Protein AF-A0A520ZWE7-F1 (afdb_monomer_lite)

Foldseek 3Di:
DAFAKDKDKDWDWDPDWDQDPVRDTDIDIDIDMDIDTDDGDDDD

Structure (mmCIF, N/CA/C/O backbone):
data_AF-A0A520ZWE7-F1
#
_entry.id   AF-A0A520ZWE7-F1
#
loop_
_atom_site.group_PDB
_atom_site.id
_atom_site.type_symbol
_atom_site.label_atom_id
_atom_site.label_alt_id
_atom_site.label_comp_id
_atom_site.label_asym_id
_atom_site.label_entity_id
_atom_site.label_seq_id
_atom_site.pdbx_PDB_ins_code
_atom_site.Cartn_x
_atom_site.Cartn_y
_atom_site.Cartn_z
_atom_site.occupancy
_atom_site.B_iso_or_equiv
_atom_site.auth_seq_id
_atom_site.auth_comp_id
_atom_site.auth_asym_id
_atom_site.auth_atom_id
_atom_site.pdbx_PDB_model_num
ATOM 1 N N . PRO A 1 1 ? 7.747 9.770 -17.521 1.00 73.38 1 PRO A N 1
ATOM 2 C CA . PRO A 1 1 ? 8.752 9.649 -16.439 1.00 73.38 1 PRO A CA 1
ATOM 3 C C . PRO A 1 1 ? 10.096 9.313 -17.078 1.00 73.38 1 PRO A C 1
ATOM 5 O O . PRO A 1 1 ? 10.099 8.625 -18.095 1.00 73.38 1 PRO A O 1
ATOM 8 N N . LEU A 1 2 ? 11.199 9.835 -16.544 1.00 78.81 2 LEU A N 1
ATOM 9 C CA . LEU A 1 2 ? 12.529 9.365 -16.936 1.00 78.81 2 LEU A CA 1
ATOM 10 C C . LEU A 1 2 ? 12.786 7.981 -16.321 1.00 78.81 2 LEU A C 1
ATOM 12 O O . LEU A 1 2 ? 12.093 7.588 -15.374 1.00 78.81 2 LEU A O 1
ATOM 16 N N . GLY A 1 3 ? 13.757 7.256 -16.880 1.00 92.88 3 GLY A N 1
ATOM 17 C CA . GLY A 1 3 ? 14.155 5.950 -16.361 1.00 92.88 3 GLY A CA 1
ATOM 18 C C . GLY A 1 3 ? 14.632 6.032 -14.907 1.00 92.88 3 GLY A C 1
ATOM 19 O O . GLY A 1 3 ? 15.115 7.074 -14.460 1.00 92.88 3 GLY A O 1
ATOM 20 N N . GLY A 1 4 ? 14.467 4.941 -14.165 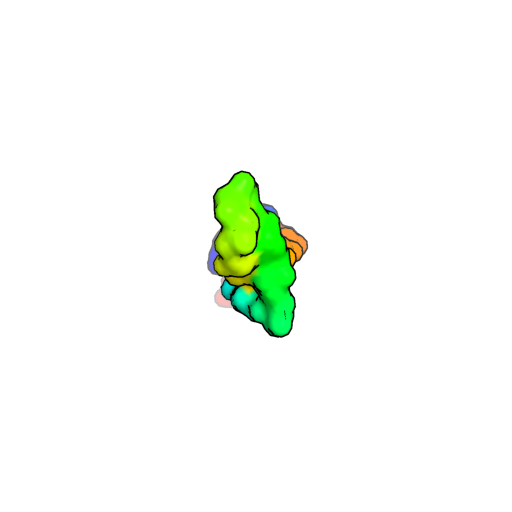1.00 90.94 4 GLY A N 1
ATOM 21 C CA . GLY A 1 4 ? 14.800 4.845 -12.745 1.00 90.94 4 GLY A CA 1
ATOM 22 C C . GLY A 1 4 ? 13.684 4.239 -11.894 1.00 90.94 4 GLY A C 1
ATOM 23 O O . GLY A 1 4 ? 12.689 3.721 -12.405 1.00 90.94 4 GLY A O 1
ATOM 24 N N . TRP A 1 5 ? 13.870 4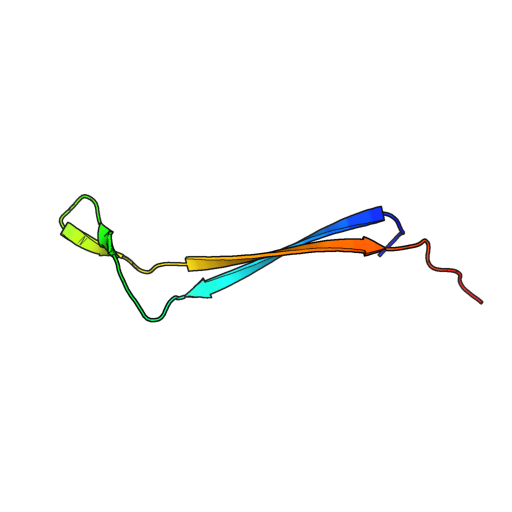.294 -10.575 1.00 93.00 5 TRP A N 1
ATOM 25 C CA . TRP A 1 5 ? 12.922 3.764 -9.596 1.00 93.00 5 TRP A CA 1
ATOM 26 C C . TRP A 1 5 ? 11.840 4.782 -9.243 1.00 93.00 5 TRP A C 1
ATOM 28 O O . TRP A 1 5 ? 12.141 5.921 -8.888 1.00 93.00 5 TRP A O 1
ATOM 38 N N . TRP A 1 6 ? 10.587 4.336 -9.282 1.00 91.94 6 TRP A N 1
ATOM 39 C CA . TRP A 1 6 ? 9.420 5.122 -8.899 1.00 91.94 6 TRP A CA 1
ATOM 40 C C . TRP A 1 6 ? 8.571 4.358 -7.882 1.00 91.94 6 TRP A C 1
ATOM 42 O O . TRP A 1 6 ? 8.375 3.146 -8.000 1.00 91.94 6 TRP A O 1
ATOM 52 N N . GLY A 1 7 ? 8.043 5.097 -6.905 1.00 89.81 7 GLY A N 1
ATOM 53 C CA . GLY A 1 7 ? 7.104 4.593 -5.910 1.00 89.81 7 GLY A CA 1
ATOM 54 C C . GLY A 1 7 ? 5.750 5.284 -6.026 1.00 89.81 7 GLY A C 1
ATOM 55 O O . GLY A 1 7 ? 5.687 6.505 -6.165 1.00 89.81 7 GLY A O 1
ATOM 56 N N . PHE A 1 8 ? 4.673 4.508 -5.938 1.00 85.44 8 PHE A N 1
ATOM 57 C CA . PHE A 1 8 ? 3.312 5.020 -5.799 1.00 85.44 8 PHE A CA 1
ATOM 58 C C . PHE A 1 8 ? 2.655 4.398 -4.572 1.00 85.44 8 PHE A C 1
ATOM 60 O O . PHE A 1 8 ? 2.756 3.190 -4.354 1.00 85.44 8 PHE A O 1
ATOM 67 N N . ALA A 1 9 ? 1.981 5.231 -3.784 1.00 89.88 9 ALA A N 1
ATOM 68 C CA . ALA A 1 9 ? 1.196 4.802 -2.640 1.00 89.88 9 ALA A CA 1
ATOM 69 C C . ALA A 1 9 ? -0.272 5.136 -2.906 1.00 89.88 9 ALA A C 1
ATOM 71 O O . ALA A 1 9 ? -0.617 6.296 -3.133 1.00 89.88 9 ALA A O 1
ATOM 72 N N . SER A 1 10 ? -1.129 4.119 -2.877 1.00 86.25 10 SER A N 1
ATOM 73 C CA . SER A 1 10 ? -2.580 4.299 -2.852 1.00 86.25 10 SER A CA 1
ATOM 74 C C . SER A 1 10 ? -3.106 3.946 -1.474 1.00 86.25 10 SER A C 1
ATOM 76 O O . SER A 1 10 ? -2.716 2.916 -0.920 1.00 86.25 10 SER A O 1
ATOM 78 N N . LEU A 1 11 ? -4.023 4.765 -0.968 1.00 90.56 11 LEU A N 1
ATOM 79 C CA . LEU A 1 11 ? -4.739 4.524 0.276 1.00 90.56 11 LEU A CA 1
ATOM 80 C C . LEU A 1 11 ? -6.229 4.385 -0.031 1.00 90.56 11 LEU A C 1
ATOM 82 O O . LEU A 1 11 ? -6.778 5.123 -0.851 1.00 90.56 11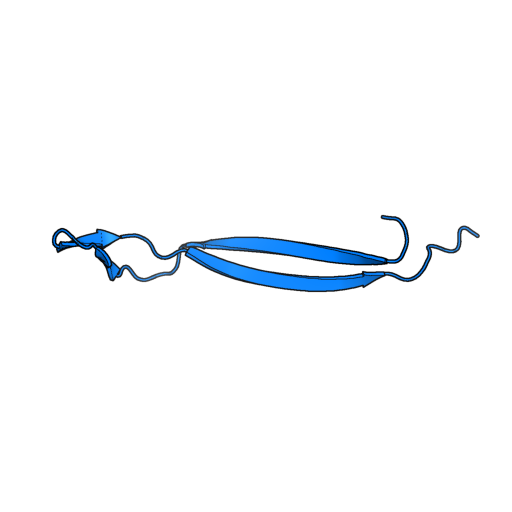 LEU A O 1
ATOM 86 N N . SER A 1 12 ? -6.872 3.429 0.623 1.00 93.94 12 SER A N 1
ATOM 87 C CA . SER A 1 12 ? -8.324 3.246 0.615 1.00 93.94 12 SER A CA 1
ATOM 88 C C . SER A 1 12 ? -8.792 2.919 2.026 1.00 93.94 12 SER A C 1
ATOM 90 O O . SER A 1 12 ? -7.995 2.472 2.844 1.00 93.94 12 SER A O 1
ATOM 92 N N . LEU A 1 13 ? -10.063 3.152 2.335 1.00 97.06 13 LEU A N 1
ATOM 93 C CA . LEU A 1 13 ? -10.612 2.749 3.628 1.00 97.06 13 LEU A CA 1
ATOM 94 C C . LEU A 1 13 ? -10.898 1.244 3.625 1.00 97.06 13 LEU A C 1
ATOM 96 O O . LEU A 1 13 ? -11.396 0.710 2.633 1.00 97.06 13 LEU A O 1
ATOM 100 N N . ALA A 1 14 ? -10.582 0.572 4.729 1.00 95.12 14 ALA A N 1
ATOM 101 C CA . ALA A 1 14 ? -11.000 -0.801 4.970 1.00 95.12 14 ALA A CA 1
ATOM 102 C C . ALA A 1 14 ? -12.513 -0.873 5.223 1.00 95.12 14 ALA A C 1
ATOM 104 O O . ALA A 1 14 ? -13.151 0.110 5.595 1.00 95.12 14 ALA A O 1
ATOM 105 N N . ASP A 1 15 ? -13.085 -2.065 5.089 1.00 97.00 15 ASP A N 1
ATOM 106 C CA . ASP A 1 15 ? -14.474 -2.354 5.458 1.00 97.00 15 ASP A CA 1
ATOM 107 C C . ASP A 1 15 ? -14.662 -2.598 6.968 1.00 97.00 15 ASP A C 1
ATOM 109 O O . ASP A 1 15 ? -15.765 -2.909 7.421 1.00 97.00 15 ASP A O 1
ATOM 113 N N . TYR A 1 16 ? -13.600 -2.426 7.761 1.00 96.38 16 TYR A N 1
ATOM 114 C CA . TYR A 1 16 ? -13.605 -2.591 9.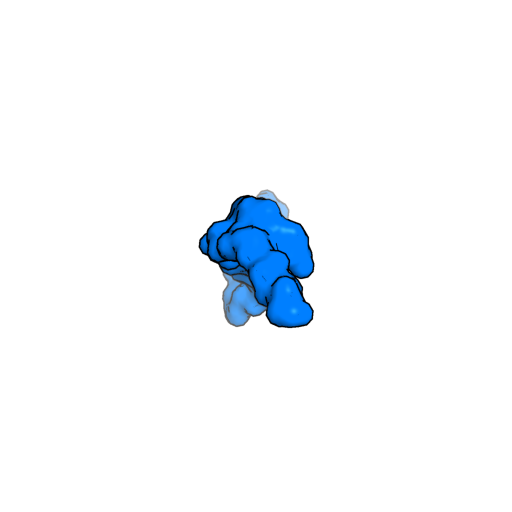208 1.00 96.38 16 TYR A CA 1
ATOM 115 C C . TYR A 1 16 ? -12.964 -1.407 9.936 1.00 96.38 16 TYR A C 1
ATOM 117 O O . TYR A 1 16 ? -12.172 -0.638 9.387 1.00 96.38 16 TYR A O 1
ATOM 125 N N . LYS A 1 17 ? -13.296 -1.302 11.224 1.00 97.62 17 LYS A N 1
ATOM 126 C CA . LYS A 1 17 ? -12.748 -0.318 12.159 1.00 97.62 17 LYS A CA 1
ATOM 127 C C . LYS A 1 17 ? -11.989 -1.010 13.280 1.00 97.62 17 LYS A C 1
ATOM 129 O O . LYS A 1 17 ? -12.218 -2.189 13.551 1.00 97.62 17 LYS A O 1
ATOM 134 N N . ILE A 1 18 ? -11.106 -0.269 13.944 1.00 96.50 18 ILE A N 1
ATOM 135 C CA . ILE A 1 18 ? -10.400 -0.737 15.142 1.00 96.50 18 ILE A CA 1
ATOM 136 C C . ILE A 1 18 ? -10.649 0.202 16.328 1.00 96.50 18 ILE A C 1
ATOM 138 O O . ILE A 1 18 ? -10.748 1.414 16.118 1.00 96.50 18 ILE A O 1
ATOM 142 N N . PRO A 1 19 ? -10.713 -0.310 17.572 1.00 97.12 19 PRO A N 1
ATOM 143 C CA . PRO A 1 19 ? -10.834 0.539 18.749 1.00 97.12 19 PRO A CA 1
ATOM 144 C C . PRO A 1 19 ? -9.631 1.473 18.877 1.00 97.12 19 PRO A C 1
ATOM 146 O O . PRO A 1 19 ? -8.475 1.046 18.896 1.00 97.12 19 PRO A O 1
ATOM 149 N N . GLY A 1 20 ? -9.910 2.764 18.979 1.00 93.44 20 GLY A N 1
ATOM 150 C CA . GLY A 1 20 ? -8.924 3.791 19.246 1.00 93.44 20 GLY A CA 1
ATOM 151 C C . GLY A 1 20 ? -8.451 3.770 20.703 1.00 93.44 20 GLY A C 1
ATOM 152 O O . GLY A 1 20 ? -9.084 3.165 21.571 1.00 93.44 20 GLY A O 1
ATOM 153 N N . PRO A 1 21 ? -7.369 4.497 21.029 1.00 92.94 21 PRO A N 1
ATOM 154 C CA . PRO A 1 21 ? -6.805 4.537 22.383 1.00 92.94 21 PRO A CA 1
ATOM 155 C C . PRO A 1 21 ? -7.768 5.041 23.469 1.00 92.94 21 PRO A C 1
ATOM 157 O O . PRO A 1 21 ? -7.518 4.839 24.654 1.00 92.94 21 PRO A O 1
ATOM 160 N N . LYS A 1 22 ? -8.847 5.730 23.079 1.00 94.56 22 LYS A N 1
ATOM 161 C CA . LYS A 1 22 ? -9.891 6.242 23.979 1.00 94.56 22 LYS A CA 1
ATOM 162 C C . LYS A 1 22 ? -11.173 5.397 23.936 1.00 94.56 22 LYS A C 1
ATOM 164 O O . LYS A 1 22 ? -12.182 5.811 24.497 1.00 94.56 22 LYS A O 1
ATOM 169 N N . GLY A 1 23 ? -11.126 4.229 23.290 1.00 93.44 23 GLY A N 1
ATOM 170 C CA . GLY A 1 23 ? -12.259 3.319 23.116 1.00 93.44 23 GLY A CA 1
ATOM 171 C C . GLY A 1 23 ? -13.206 3.689 21.971 1.00 93.44 23 GLY A C 1
ATOM 172 O O . GLY A 1 23 ? -14.230 3.036 21.817 1.00 93.44 23 GLY A O 1
ATOM 173 N N . ASP A 1 24 ? -12.895 4.719 21.182 1.00 96.38 24 ASP A N 1
ATOM 174 C CA . ASP A 1 24 ? -13.677 5.135 20.019 1.00 96.38 24 ASP A CA 1
ATOM 175 C C . ASP A 1 24 ? -13.225 4.423 18.739 1.00 96.38 24 ASP A C 1
ATOM 177 O O . ASP A 1 24 ? -12.031 4.368 18.460 1.00 96.38 24 ASP A O 1
ATOM 181 N N . ASP A 1 25 ? -14.157 3.916 17.931 1.00 97.12 25 ASP A N 1
ATOM 182 C CA . ASP A 1 25 ? -13.822 3.230 16.677 1.00 97.12 25 ASP A CA 1
ATOM 183 C C . ASP A 1 25 ? -13.143 4.172 15.668 1.00 97.12 25 ASP A C 1
ATOM 185 O O . ASP A 1 25 ? -13.636 5.264 15.366 1.00 97.12 25 ASP A O 1
ATOM 189 N N . LYS A 1 26 ? -12.017 3.724 15.105 1.00 96.25 26 LYS A N 1
ATOM 190 C CA . LYS A 1 26 ? -11.240 4.428 14.080 1.00 96.25 26 LYS A CA 1
ATOM 191 C C . LYS A 1 26 ? -11.285 3.697 12.747 1.00 96.25 26 LYS A C 1
ATOM 193 O O . LYS A 1 26 ? -11.195 2.471 12.702 1.00 96.25 26 LYS A O 1
ATOM 198 N N . GLU A 1 27 ? -11.384 4.478 11.675 1.00 96.69 27 GLU A N 1
ATOM 199 C CA . GLU A 1 27 ? -11.207 3.981 10.312 1.00 96.69 27 GLU A CA 1
ATOM 200 C C . GLU A 1 27 ? -9.801 3.403 10.133 1.00 96.69 27 GLU A C 1
ATOM 202 O O . GLU A 1 27 ? -8.828 3.922 10.689 1.00 96.69 27 GLU A O 1
ATOM 207 N N . VAL A 1 28 ? -9.699 2.345 9.334 1.00 95.69 28 VAL A N 1
ATOM 208 C CA . VAL A 1 28 ? -8.420 1.759 8.935 1.00 95.69 28 VAL A CA 1
ATOM 209 C C . VAL A 1 28 ? -8.137 2.134 7.488 1.00 95.69 28 VAL A C 1
ATOM 211 O O . VAL A 1 28 ? -8.968 1.910 6.612 1.00 95.69 28 VAL A O 1
ATOM 214 N N . GLU A 1 29 ? -6.952 2.681 7.227 1.00 94.62 29 GLU A N 1
ATOM 215 C CA . GLU A 1 29 ? -6.474 2.937 5.869 1.00 94.62 29 GLU A CA 1
ATOM 216 C C . GLU A 1 29 ? -5.650 1.744 5.369 1.00 94.62 29 GLU A C 1
ATOM 218 O O . GLU A 1 29 ? -4.612 1.392 5.933 1.00 94.62 29 GLU A O 1
ATOM 223 N N . LEU A 1 30 ? -6.114 1.114 4.293 1.00 93.44 30 LEU A N 1
ATOM 224 C CA . LEU A 1 30 ? -5.395 0.083 3.560 1.00 93.44 30 LEU A CA 1
ATOM 225 C C . LEU A 1 30 ? -4.467 0.749 2.548 1.00 93.44 30 LEU A C 1
ATOM 227 O O . LEU A 1 30 ? -4.919 1.360 1.575 1.00 93.44 30 LEU A O 1
ATOM 231 N N . GLY A 1 31 ? -3.166 0.612 2.788 1.00 92.56 31 GLY A N 1
ATOM 232 C CA . GLY A 1 31 ? -2.120 1.071 1.887 1.00 92.56 31 GLY A CA 1
ATOM 233 C C . GLY A 1 31 ? -1.590 -0.043 0.997 1.00 92.56 31 GLY A C 1
ATOM 234 O O . GLY A 1 31 ? -1.308 -1.144 1.466 1.00 92.56 31 GLY A O 1
ATOM 235 N N . ALA A 1 32 ? -1.387 0.272 -0.279 1.00 93.81 32 ALA A N 1
ATOM 236 C CA . ALA A 1 32 ? -0.592 -0.540 -1.191 1.00 93.81 32 ALA A CA 1
ATOM 237 C C . ALA A 1 32 ? 0.560 0.297 -1.747 1.00 93.81 32 ALA A C 1
ATOM 239 O O . ALA A 1 32 ? 0.385 1.473 -2.078 1.00 93.81 32 ALA A O 1
ATOM 240 N N . VAL A 1 33 ? 1.736 -0.323 -1.853 1.00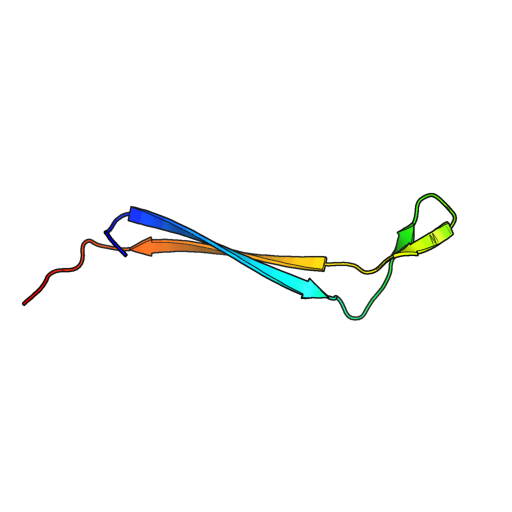 92.56 33 VAL A N 1
ATOM 241 C CA . VAL A 1 33 ? 2.927 0.294 -2.438 1.00 92.56 33 VAL A CA 1
ATOM 242 C C . VAL A 1 33 ? 3.247 -0.418 -3.740 1.00 92.56 33 VAL A C 1
ATOM 244 O O . VAL A 1 33 ? 3.505 -1.621 -3.753 1.00 92.56 33 VAL A O 1
ATOM 247 N N . LEU A 1 34 ? 3.256 0.342 -4.831 1.00 92.00 34 LEU A N 1
ATOM 248 C CA . LEU A 1 34 ? 3.778 -0.109 -6.110 1.00 92.00 34 LEU A CA 1
ATOM 249 C C . LEU A 1 34 ? 5.200 0.428 -6.270 1.00 92.00 34 LEU A C 1
ATOM 251 O O . LEU A 1 34 ? 5.409 1.642 -6.269 1.00 92.00 34 LEU A O 1
ATOM 255 N N . TRP A 1 35 ? 6.161 -0.482 -6.417 1.00 93.69 35 TRP A N 1
ATOM 256 C CA . TRP A 1 35 ? 7.562 -0.160 -6.668 1.00 93.69 35 TRP A CA 1
ATOM 257 C C . TRP A 1 35 ? 7.952 -0.665 -8.050 1.00 93.69 35 TRP A C 1
ATOM 259 O O . TRP A 1 35 ? 7.922 -1.869 -8.305 1.00 93.69 35 TRP A O 1
ATOM 269 N N . ILE A 1 36 ? 8.277 0.255 -8.952 1.00 92.19 36 ILE A N 1
ATOM 270 C CA . ILE A 1 36 ? 8.577 -0.075 -10.345 1.00 92.19 36 ILE A CA 1
ATOM 271 C C . I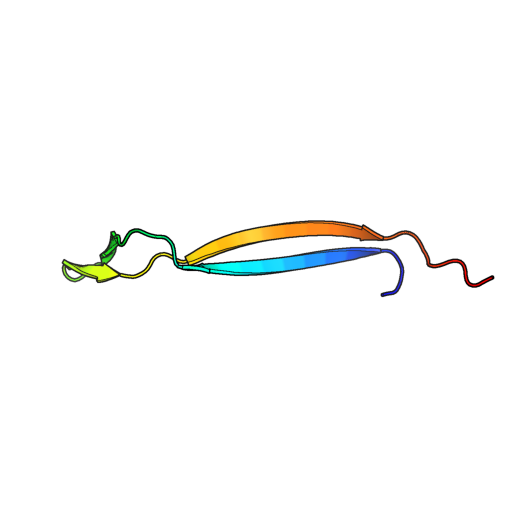LE A 1 36 ? 9.908 0.530 -10.760 1.00 92.19 36 ILE A C 1
ATOM 273 O O . ILE A 1 36 ? 10.216 1.682 -10.451 1.00 92.19 36 ILE A O 1
ATOM 277 N N . PHE A 1 37 ? 10.685 -0.258 -11.492 1.00 92.38 37 PHE A N 1
ATOM 278 C CA . PHE A 1 37 ? 11.792 0.252 -12.280 1.00 92.38 37 PHE A CA 1
ATOM 279 C C . PHE A 1 37 ? 11.277 0.541 -13.687 1.00 92.38 37 PHE A C 1
ATOM 281 O O . PHE A 1 37 ? 10.645 -0.319 -14.301 1.00 92.38 37 PHE A O 1
ATOM 288 N N . MET A 1 38 ? 11.524 1.747 -14.187 1.00 91.81 38 MET A N 1
ATOM 289 C CA . MET A 1 38 ? 11.283 2.090 -15.583 1.00 91.81 38 MET A CA 1
ATOM 290 C C . MET A 1 38 ? 12.610 2.177 -16.321 1.00 91.81 38 MET A C 1
ATOM 292 O O . MET A 1 38 ? 13.501 2.917 -15.905 1.00 91.81 38 MET A O 1
ATOM 296 N N . ASP A 1 39 ? 12.715 1.468 -17.441 1.00 90.44 39 ASP A N 1
ATOM 297 C CA . ASP A 1 39 ? 13.810 1.665 -18.382 1.00 90.44 39 ASP A CA 1
ATOM 298 C C . ASP A 1 39 ? 13.749 3.057 -19.013 1.00 90.44 39 ASP A C 1
ATOM 300 O O . ASP A 1 39 ? 12.707 3.724 -19.056 1.00 90.44 39 ASP A O 1
ATOM 304 N N . GLU A 1 40 ? 14.893 3.508 -19.516 1.00 90.50 40 GLU A N 1
ATOM 305 C CA . GLU A 1 40 ? 14.968 4.773 -20.224 1.00 90.50 40 GLU A CA 1
ATOM 306 C C . GLU A 1 40 ? 14.087 4.738 -21.476 1.00 90.50 40 GLU A C 1
ATOM 308 O O . GLU A 1 40 ? 14.221 3.871 -22.344 1.00 90.50 40 GLU A O 1
ATOM 313 N N . TYR A 1 41 ? 13.183 5.713 -21.574 1.00 85.12 41 TYR A N 1
ATOM 314 C CA . TYR A 1 41 ? 12.299 5.838 -22.720 1.00 85.12 41 TYR A CA 1
ATOM 315 C C . TYR A 1 41 ? 13.104 6.132 -23.992 1.00 85.12 41 TYR A C 1
ATOM 317 O O . TYR A 1 41 ? 13.617 7.235 -24.182 1.00 85.12 41 TYR A O 1
ATOM 325 N N . GLN A 1 42 ? 13.168 5.150 -24.889 1.00 84.50 42 GLN A N 1
ATOM 326 C CA . GLN A 1 42 ? 13.793 5.304 -26.198 1.00 84.50 42 GLN A CA 1
ATOM 327 C C . GLN A 1 42 ? 12.802 5.976 -27.150 1.00 84.50 42 GLN A C 1
ATOM 329 O O . GLN A 1 42 ? 11.866 5.351 -27.656 1.00 84.50 42 GLN A O 1
ATOM 334 N N . ARG A 1 43 ? 12.986 7.277 -27.378 1.00 80.31 43 ARG A N 1
ATOM 335 C CA . ARG A 1 43 ? 12.189 8.022 -28.353 1.00 80.31 43 ARG A CA 1
ATOM 336 C C . ARG A 1 43 ? 12.635 7.601 -29.759 1.00 80.31 43 ARG A C 1
ATOM 338 O O . ARG A 1 43 ? 13.801 7.784 -30.094 1.00 80.31 43 ARG A O 1
ATOM 345 N N . ARG A 1 44 ? 11.724 6.997 -30.531 1.00 67.75 44 ARG A N 1
ATOM 346 C CA . ARG A 1 44 ? 11.942 6.678 -31.953 1.00 67.75 44 ARG A CA 1
ATOM 347 C C . ARG A 1 44 ? 12.126 7.942 -32.787 1.00 67.75 44 ARG A C 1
ATOM 349 O O . ARG A 1 44 ? 11.499 8.969 -32.430 1.00 67.75 44 ARG A O 1
#

Sequence (44 aa):
PLGGWWGFASLSLADYKIPGPKGDDKEVELGAVLWIFMDEYQRR

Radius of gyration: 18.2 Å; chains: 1; bounding box: 29×12×56 Å

pLDDT: mean 91.31, std 6.24, range [67.75, 97.62]

Secondary structure (DSSP, 8-state):
--SEEEEEEEEEEEEEEEE-TTS-EEEEEEEEEEEEEE------